Protein AF-A0A1E7NEA8-F1 (afdb_monomer)

Nearest PDB structures (foldseek):
  6h6o-assembly1_A  TM=4.739E-01  e=2.586E-01  Escherichia coli K-12

Secondary structure (DSSP, 8-state):
-EEEES-TTS-EEEEEETTTTEEEEEP---HHHHHHH-SEEEEEEHHHHHHHHTTSS-HHHHHTTTEEEEESS-GGGSHHHHHHHHHTT-S-HHHHHHHHHHHHHHHHS-TT--

Structure (mmCIF, N/CA/C/O backbone):
data_AF-A0A1E7NEA8-F1
#
_entry.id   AF-A0A1E7NEA8-F1
#
loop_
_atom_site.group_PDB
_atom_site.id
_atom_site.type_symbol
_atom_site.label_atom_id
_atom_site.label_alt_id
_atom_site.label_comp_id
_atom_site.label_asym_id
_atom_site.label_entity_id
_atom_site.label_seq_id
_atom_site.pdbx_PDB_ins_code
_atom_site.Cartn_x
_atom_site.Cartn_y
_atom_site.Cartn_z
_atom_site.occupancy
_atom_site.B_iso_or_equiv
_atom_site.auth_seq_id
_atom_site.auth_comp_id
_atom_site.auth_asym_id
_atom_site.auth_atom_id
_atom_site.pdbx_PDB_model_num
ATOM 1 N N . MET A 1 1 ? -4.895 -0.035 6.062 1.00 65.44 1 MET A N 1
ATOM 2 C CA . MET A 1 1 ? -5.623 0.964 5.243 1.00 65.44 1 MET A CA 1
ATOM 3 C C . MET A 1 1 ? -4.702 1.543 4.173 1.00 65.44 1 MET A C 1
ATOM 5 O O . MET A 1 1 ? -3.541 1.762 4.489 1.00 65.44 1 MET A O 1
ATOM 9 N N . LEU A 1 2 ? -5.193 1.751 2.950 1.00 63.72 2 LEU A N 1
ATOM 10 C CA . LEU A 1 2 ? -4.530 2.415 1.824 1.00 63.72 2 LEU A CA 1
ATOM 11 C C . LEU A 1 2 ? -5.291 3.711 1.502 1.00 63.72 2 LEU A C 1
ATOM 13 O O . LEU A 1 2 ? -6.501 3.679 1.273 1.00 63.72 2 LEU A O 1
ATOM 17 N N . ARG A 1 3 ? -4.606 4.854 1.485 1.00 62.66 3 ARG A N 1
ATOM 18 C CA . ARG A 1 3 ? -5.221 6.161 1.193 1.00 62.66 3 ARG A CA 1
ATOM 19 C C . ARG A 1 3 ? -4.642 6.730 -0.092 1.00 62.66 3 ARG A C 1
ATOM 21 O O . ARG A 1 3 ? -3.428 6.731 -0.245 1.00 62.66 3 ARG A O 1
ATOM 28 N N . ARG A 1 4 ? -5.505 7.210 -0.990 1.00 62.66 4 ARG A N 1
ATOM 29 C CA . ARG A 1 4 ? -5.132 7.903 -2.229 1.00 62.66 4 ARG A CA 1
ATOM 30 C C . ARG A 1 4 ? -5.144 9.403 -1.988 1.00 62.66 4 ARG A C 1
ATOM 32 O O . ARG A 1 4 ? -6.211 10.010 -1.936 1.00 62.66 4 ARG A O 1
ATOM 39 N N . LYS A 1 5 ? -3.963 10.002 -1.924 1.00 57.75 5 LYS A N 1
ATOM 40 C CA . LYS A 1 5 ? -3.821 11.457 -1.929 1.00 57.75 5 LYS A CA 1
ATOM 41 C C . LYS A 1 5 ? -4.059 11.981 -3.354 1.00 57.75 5 LYS A C 1
ATOM 43 O O . LYS A 1 5 ? -3.386 11.539 -4.276 1.00 57.75 5 LYS A O 1
ATOM 48 N N . ASP A 1 6 ? -5.069 12.836 -3.506 1.00 57.19 6 ASP A N 1
ATOM 49 C CA . ASP A 1 6 ? -5.435 13.638 -4.686 1.00 57.19 6 ASP A CA 1
ATOM 50 C C . ASP A 1 6 ? -5.658 12.932 -6.046 1.00 57.19 6 ASP A C 1
ATOM 52 O O . ASP A 1 6 ? -4.784 12.329 -6.667 1.00 57.19 6 ASP A O 1
ATOM 56 N N . GLY A 1 7 ? -6.874 13.084 -6.578 1.00 56.22 7 GLY A N 1
ATOM 57 C CA . GLY A 1 7 ? -7.247 12.723 -7.945 1.00 56.22 7 GLY A CA 1
ATOM 58 C C . GLY A 1 7 ? -8.657 13.209 -8.306 1.00 56.22 7 GLY A C 1
ATOM 59 O O . GLY A 1 7 ? -9.400 13.615 -7.410 1.00 56.22 7 GLY A O 1
ATOM 60 N N . PRO A 1 8 ? -9.058 13.190 -9.595 1.00 45.28 8 PRO A N 1
ATOM 61 C CA . PRO A 1 8 ? -10.418 13.559 -9.987 1.00 45.28 8 PRO A CA 1
ATOM 62 C C . PRO A 1 8 ? -11.406 12.605 -9.296 1.00 45.28 8 PRO A C 1
ATOM 64 O O . PRO A 1 8 ? -11.407 11.408 -9.582 1.00 45.28 8 PRO A O 1
ATOM 67 N N . GLY A 1 9 ? -12.168 13.123 -8.325 1.00 60.22 9 GLY A N 1
ATOM 68 C CA . GLY A 1 9 ? -13.058 12.342 -7.451 1.00 60.22 9 GLY A CA 1
ATOM 69 C C . GLY A 1 9 ? -12.838 12.520 -5.940 1.00 60.22 9 GLY A C 1
ATOM 70 O O . GLY A 1 9 ? -13.651 12.025 -5.168 1.00 60.22 9 GLY A O 1
ATOM 71 N N . GLY A 1 10 ? -11.795 13.241 -5.509 1.00 66.62 10 GLY A N 1
ATOM 72 C CA . GLY A 1 10 ? -11.508 13.482 -4.088 1.00 66.62 10 GLY A CA 1
ATOM 73 C C . GLY A 1 10 ? -10.667 12.380 -3.429 1.00 66.62 10 GLY A C 1
ATOM 74 O O . GLY A 1 10 ? -10.094 11.522 -4.103 1.00 66.62 10 GLY A O 1
ATOM 75 N N . LEU A 1 11 ? -10.557 12.434 -2.098 1.00 69.38 11 LEU A N 1
ATOM 76 C CA . LEU A 1 11 ? -9.799 11.477 -1.288 1.00 69.38 11 LEU A CA 1
ATOM 77 C C . LEU A 1 11 ? -10.507 10.115 -1.288 1.00 69.38 11 LEU A C 1
ATOM 79 O O . LEU A 1 11 ? -11.599 9.985 -0.744 1.00 69.38 11 LEU A O 1
ATOM 83 N N . LEU A 1 12 ? -9.874 9.096 -1.874 1.00 73.31 12 LEU A N 1
ATOM 84 C CA . LEU A 1 12 ? -10.343 7.712 -1.771 1.00 73.31 12 LEU A CA 1
ATOM 85 C C . LEU A 1 12 ? -9.561 6.982 -0.688 1.00 73.31 12 LEU A C 1
ATOM 87 O O . LEU A 1 12 ? -8.336 7.099 -0.593 1.00 73.31 12 LEU A O 1
ATOM 91 N N . GLN A 1 13 ? -10.277 6.206 0.114 1.00 78.56 13 GLN A N 1
ATOM 92 C CA . GLN A 1 13 ? -9.705 5.414 1.187 1.00 78.56 13 GLN A CA 1
ATOM 93 C C . GLN A 1 13 ? -10.190 3.984 1.063 1.00 78.56 13 GLN A C 1
ATOM 95 O O . GLN A 1 13 ? -11.373 3.739 0.857 1.00 78.56 13 GLN A O 1
ATOM 100 N N . PHE A 1 14 ? -9.264 3.044 1.180 1.00 80.94 14 PHE A N 1
ATOM 101 C CA . PHE A 1 14 ? -9.556 1.623 1.153 1.00 80.94 14 PHE A CA 1
ATOM 102 C C . PHE A 1 14 ? -9.009 0.988 2.426 1.00 80.94 14 PHE A C 1
ATOM 104 O O . PHE A 1 14 ? -7.852 1.190 2.795 1.00 80.94 14 PHE A O 1
ATOM 111 N N . ALA A 1 15 ? -9.824 0.213 3.122 1.00 81.75 15 ALA A N 1
ATOM 112 C CA . ALA A 1 15 ? -9.368 -0.650 4.197 1.00 81.75 15 ALA A CA 1
ATOM 113 C C . ALA A 1 15 ? -9.173 -2.060 3.639 1.00 81.75 15 ALA A C 1
ATOM 115 O O . ALA A 1 15 ? -9.949 -2.509 2.804 1.00 81.75 15 ALA A O 1
ATOM 116 N N . TRP A 1 16 ? -8.126 -2.752 4.083 1.00 74.56 16 TRP A N 1
ATOM 117 C CA . TRP A 1 16 ? -8.028 -4.182 3.818 1.00 74.56 16 TRP A CA 1
ATOM 118 C C . TRP A 1 16 ? -8.877 -4.889 4.869 1.00 74.56 16 TRP A C 1
ATOM 120 O O . TRP A 1 16 ? -8.566 -4.820 6.061 1.00 74.56 16 TRP A O 1
ATOM 130 N N . ASP A 1 17 ? -9.946 -5.536 4.428 1.00 79.12 17 ASP A N 1
ATOM 131 C CA . ASP A 1 17 ? -10.688 -6.489 5.234 1.00 79.12 17 ASP A CA 1
ATOM 132 C C . ASP A 1 17 ? -9.956 -7.840 5.233 1.00 79.12 17 ASP A C 1
ATOM 134 O O . ASP A 1 17 ? -9.921 -8.576 4.247 1.00 79.12 17 ASP A O 1
ATOM 138 N N . VAL A 1 18 ? -9.335 -8.166 6.365 1.00 71.50 18 VAL A N 1
ATOM 139 C CA . VAL A 1 18 ? -8.573 -9.411 6.540 1.00 71.50 18 VAL A CA 1
ATOM 140 C C . VAL A 1 18 ? -9.451 -10.664 6.545 1.00 71.50 18 VAL A C 1
ATOM 142 O O . VAL A 1 18 ? -8.929 -11.764 6.381 1.00 71.50 18 VAL A O 1
ATOM 145 N N . THR A 1 19 ? -10.763 -10.522 6.749 1.00 78.69 19 THR A N 1
ATOM 146 C CA . THR A 1 19 ? -11.702 -11.652 6.792 1.00 78.69 19 THR A CA 1
ATOM 147 C C . THR A 1 19 ? -12.112 -12.107 5.395 1.00 78.69 19 THR A C 1
ATOM 149 O O . THR A 1 19 ? -12.324 -13.298 5.177 1.00 78.69 19 THR A O 1
ATOM 152 N N . THR A 1 20 ? -12.168 -11.174 4.446 1.00 81.06 20 THR A N 1
ATOM 153 C CA . THR A 1 20 ? -12.519 -11.419 3.038 1.00 81.06 20 THR A CA 1
ATOM 154 C C . THR A 1 20 ? -11.303 -11.411 2.117 1.00 81.06 20 THR A C 1
ATOM 156 O O . THR A 1 20 ? -11.377 -11.899 0.996 1.00 81.06 20 THR A O 1
ATOM 159 N N . ALA A 1 21 ? -10.167 -10.917 2.613 1.00 76.50 21 ALA A N 1
ATOM 160 C CA . ALA A 1 21 ? -8.965 -10.634 1.841 1.00 76.50 21 ALA A CA 1
ATOM 161 C C . ALA A 1 21 ? -9.157 -9.558 0.751 1.00 76.50 21 ALA A C 1
ATOM 163 O O . ALA A 1 21 ? -8.342 -9.467 -0.165 1.00 76.50 21 ALA A O 1
ATOM 164 N N . ASP A 1 22 ? -10.176 -8.706 0.896 1.00 73.62 22 ASP A N 1
ATOM 165 C CA . ASP A 1 22 ? -10.524 -7.670 -0.075 1.00 73.62 22 ASP A CA 1
ATOM 166 C C . ASP A 1 22 ? -10.166 -6.258 0.407 1.00 73.62 22 ASP A C 1
ATOM 168 O O . ASP A 1 22 ? -10.159 -5.943 1.602 1.00 73.62 22 ASP A O 1
ATOM 172 N N . PHE A 1 23 ? -9.906 -5.364 -0.551 1.00 78.75 23 PHE A N 1
ATOM 173 C CA . PHE A 1 23 ? -9.870 -3.927 -0.289 1.00 78.75 23 PHE A CA 1
ATOM 174 C C . PHE A 1 23 ? -11.284 -3.355 -0.385 1.00 78.75 23 PHE A C 1
ATOM 176 O O . PHE A 1 23 ? -11.838 -3.212 -1.474 1.00 78.75 23 PHE A O 1
ATOM 183 N N . VAL A 1 24 ? -11.849 -2.986 0.760 1.00 83.69 24 VAL A N 1
ATOM 184 C CA . VAL A 1 24 ? -13.163 -2.348 0.858 1.00 83.69 24 VAL A CA 1
ATOM 185 C C . VAL A 1 24 ? -13.005 -0.837 0.911 1.00 83.69 24 VAL A C 1
ATOM 187 O O . VAL A 1 24 ? -12.119 -0.315 1.590 1.00 83.69 24 VAL A O 1
ATOM 190 N N . GLN A 1 25 ? -13.851 -0.109 0.187 1.00 84.12 25 GLN A N 1
ATOM 191 C CA . GLN A 1 25 ? -13.848 1.347 0.269 1.00 84.12 25 GLN A CA 1
ATOM 192 C C . GLN A 1 25 ? -14.301 1.778 1.669 1.00 84.12 25 GLN A C 1
ATOM 194 O O . GLN A 1 25 ? -15.367 1.383 2.137 1.00 84.12 25 GLN A O 1
ATOM 199 N N . ALA A 1 26 ? -13.477 2.585 2.326 1.00 83.69 26 ALA A N 1
ATOM 200 C CA . ALA A 1 26 ? -13.767 3.203 3.608 1.00 83.69 26 ALA A CA 1
ATOM 201 C C . ALA A 1 26 ? -14.223 4.652 3.400 1.00 83.69 26 ALA A C 1
ATOM 203 O O . ALA A 1 26 ? -13.904 5.287 2.389 1.00 83.69 26 ALA A O 1
ATOM 204 N N . GLU A 1 27 ? -14.958 5.180 4.375 1.00 82.25 27 GLU A N 1
ATOM 205 C CA . GLU A 1 27 ? -15.289 6.601 4.418 1.00 82.25 27 GLU A CA 1
ATOM 206 C C . GLU A 1 27 ? -14.008 7.443 4.442 1.00 82.25 27 GLU A C 1
ATOM 208 O O . GLU A 1 27 ? -13.035 7.101 5.115 1.00 82.25 27 GLU A O 1
ATOM 213 N N . ALA A 1 28 ? -13.992 8.530 3.669 1.00 76.38 28 ALA A N 1
ATOM 214 C CA . ALA A 1 28 ? -12.825 9.386 3.555 1.00 76.38 28 ALA A CA 1
ATOM 215 C C . ALA A 1 28 ? -12.669 10.266 4.805 1.00 76.38 28 ALA A C 1
ATOM 217 O O . ALA A 1 28 ? -13.307 11.309 4.912 1.00 76.38 28 ALA A O 1
ATOM 218 N N . THR A 1 29 ? -11.792 9.863 5.723 1.00 81.25 29 THR A N 1
ATOM 219 C CA . THR A 1 29 ? -11.521 10.568 6.987 1.00 81.25 29 THR A CA 1
ATOM 220 C C . THR A 1 29 ? -10.166 11.285 7.005 1.00 81.25 29 THR A C 1
ATOM 222 O O . THR A 1 29 ? -9.323 11.131 6.105 1.00 81.25 29 THR A O 1
ATOM 225 N N . GLY A 1 30 ? -9.925 12.100 8.032 1.00 82.56 30 GLY A N 1
ATOM 226 C CA . GLY A 1 30 ? -8.597 12.660 8.293 1.00 82.56 30 GLY A CA 1
ATOM 227 C C . GLY A 1 30 ? -7.567 11.577 8.651 1.00 82.56 30 GLY A C 1
ATOM 228 O O . GLY A 1 30 ? -7.913 10.454 9.009 1.00 82.56 30 GLY A O 1
ATOM 229 N N . ARG A 1 31 ? -6.268 11.906 8.587 1.00 79.94 31 ARG A N 1
ATOM 230 C CA . ARG A 1 31 ? -5.199 10.950 8.949 1.00 79.94 31 ARG A CA 1
ATOM 231 C C . ARG A 1 31 ? -5.297 10.492 10.398 1.00 79.94 31 ARG A C 1
ATOM 233 O O . ARG A 1 31 ? -5.171 9.306 10.668 1.00 79.94 31 ARG A O 1
ATOM 240 N N . GLU A 1 32 ? -5.543 11.421 11.312 1.00 85.69 32 GLU A N 1
ATOM 241 C CA . GLU A 1 32 ? -5.663 11.116 12.741 1.00 85.69 32 GLU A CA 1
ATOM 242 C C . GLU A 1 32 ? -6.853 10.194 13.030 1.00 85.69 32 GLU A C 1
ATOM 244 O O . GLU A 1 32 ? -6.716 9.225 13.771 1.00 85.69 32 GLU A O 1
ATOM 249 N N . GLU A 1 33 ? -7.990 10.432 12.377 1.00 87.81 33 GLU A N 1
ATOM 250 C CA . GLU A 1 33 ? -9.182 9.584 12.484 1.00 87.81 33 GLU A CA 1
ATOM 251 C C . GLU A 1 33 ? -8.922 8.174 11.935 1.00 87.81 33 GLU A C 1
ATOM 253 O O . GLU A 1 33 ? -9.259 7.179 12.577 1.00 87.81 33 GLU A O 1
ATOM 258 N N . ALA A 1 34 ? -8.249 8.067 10.785 1.00 84.75 34 ALA A N 1
ATOM 259 C CA . 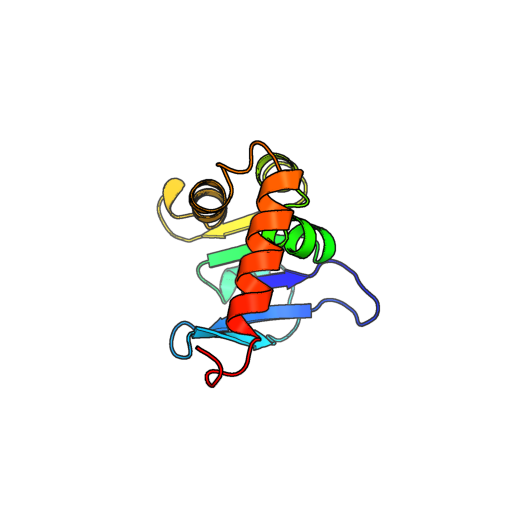ALA A 1 34 ? -7.822 6.785 10.232 1.00 84.75 34 ALA A CA 1
ATOM 260 C C . ALA A 1 34 ? -6.852 6.038 11.166 1.00 84.75 34 ALA A C 1
ATOM 262 O O . ALA A 1 34 ? -6.977 4.827 11.347 1.00 84.75 34 ALA A O 1
ATOM 263 N N . MET A 1 35 ? -5.909 6.742 11.795 1.00 86.69 35 MET A N 1
ATOM 264 C CA . MET A 1 35 ? -4.985 6.153 12.771 1.00 86.69 35 MET A CA 1
ATOM 265 C C . MET A 1 35 ? -5.696 5.690 14.048 1.00 86.69 35 MET A C 1
ATOM 267 O O . MET A 1 35 ? -5.274 4.705 14.650 1.00 86.69 35 MET A O 1
ATOM 271 N N . ALA A 1 36 ? -6.773 6.367 14.453 1.00 87.94 36 ALA A N 1
ATOM 272 C CA . ALA A 1 36 ? -7.587 5.967 15.598 1.00 87.94 36 ALA A CA 1
ATOM 273 C C . ALA A 1 36 ? -8.444 4.722 15.303 1.00 87.94 36 ALA A C 1
ATOM 275 O O . ALA A 1 36 ? -8.670 3.907 16.196 1.00 87.94 36 ALA A O 1
ATOM 276 N N . ALA A 1 37 ? -8.911 4.567 14.061 1.00 87.06 37 ALA A N 1
ATOM 277 C CA . ALA A 1 37 ? -9.779 3.463 13.655 1.00 87.06 37 ALA A CA 1
ATOM 278 C C . ALA A 1 37 ? -9.015 2.200 13.221 1.00 87.06 37 ALA A C 1
ATOM 280 O O . ALA A 1 37 ? -9.497 1.087 13.437 1.00 87.06 37 ALA A O 1
ATOM 281 N N . TYR A 1 38 ? -7.837 2.350 12.606 1.00 86.50 38 TYR A N 1
ATOM 282 C CA . TYR A 1 38 ? -7.093 1.237 12.017 1.00 86.50 38 TYR A CA 1
ATOM 283 C C . TYR A 1 38 ? -5.730 1.050 12.691 1.00 86.50 38 TYR A C 1
ATOM 285 O O . TYR A 1 38 ? -4.913 1.971 12.671 1.00 86.50 38 TYR A O 1
ATOM 293 N N . PRO A 1 39 ? -5.412 -0.159 13.195 1.00 85.31 39 PRO A N 1
ATOM 294 C CA . PRO A 1 39 ? -4.160 -0.416 13.910 1.00 85.31 39 PRO A CA 1
ATOM 295 C C . PRO A 1 39 ? -2.916 -0.347 13.013 1.00 85.31 39 PRO A C 1
ATOM 297 O O . PRO A 1 39 ? -1.801 -0.232 13.517 1.00 85.31 39 PRO A O 1
ATOM 300 N N . PHE A 1 40 ? -3.092 -0.424 11.691 1.00 87.06 40 PHE A N 1
ATOM 301 C CA . PHE A 1 40 ? -2.024 -0.279 10.708 1.00 87.06 40 PHE A CA 1
ATOM 302 C C . PHE A 1 40 ? -2.530 0.342 9.400 1.00 87.06 40 PHE A C 1
ATOM 304 O O . PHE A 1 40 ? -3.652 0.092 8.934 1.00 87.06 40 PHE A O 1
ATOM 311 N N . GLY A 1 41 ? -1.667 1.106 8.738 1.00 87.12 41 GLY A N 1
ATOM 312 C CA . GLY A 1 41 ? -1.961 1.640 7.418 1.00 87.12 41 GLY A CA 1
ATOM 313 C C . GLY A 1 41 ? -0.796 2.343 6.744 1.00 87.12 41 GLY A C 1
ATOM 314 O O . GLY A 1 41 ? 0.247 2.600 7.345 1.00 87.12 41 GLY A O 1
ATOM 315 N N . ALA A 1 42 ? -0.993 2.583 5.454 1.00 86.00 42 ALA A N 1
ATOM 316 C CA . ALA A 1 42 ? -0.092 3.299 4.580 1.00 86.00 42 ALA A CA 1
ATOM 317 C C . ALA A 1 42 ? -0.888 4.340 3.786 1.00 86.00 42 ALA A C 1
ATOM 319 O O . ALA A 1 42 ? -1.974 4.074 3.263 1.00 86.00 42 ALA A O 1
ATOM 320 N N . GLU A 1 43 ? -0.337 5.534 3.687 1.00 85.00 43 GLU A N 1
ATOM 321 C CA . GLU A 1 43 ? -0.821 6.617 2.852 1.00 85.00 43 GLU A CA 1
ATOM 322 C C . GLU A 1 43 ? 0.262 6.939 1.831 1.00 85.00 43 GLU A C 1
ATOM 324 O O . GLU A 1 43 ? 1.413 7.161 2.194 1.00 85.00 43 GLU A O 1
ATOM 329 N N . MET A 1 44 ? -0.102 6.930 0.552 1.00 84.31 44 MET A N 1
ATOM 330 C CA . MET A 1 44 ? 0.779 7.329 -0.540 1.00 84.31 44 MET A CA 1
ATOM 33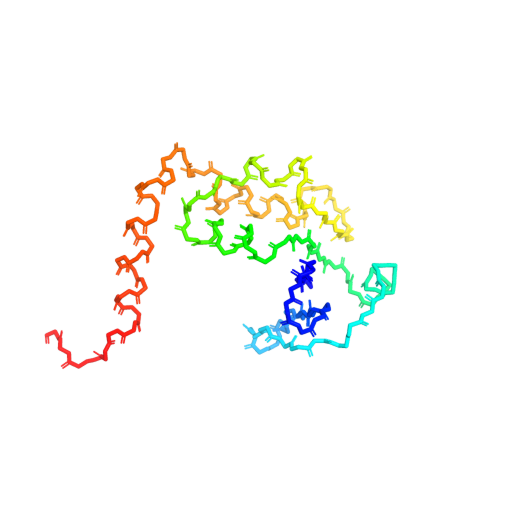1 C C . MET A 1 44 ? -0.056 7.822 -1.715 1.00 84.31 44 MET A C 1
ATOM 333 O O . MET A 1 44 ? -1.273 7.617 -1.768 1.00 84.31 44 MET A O 1
ATOM 337 N N . PHE A 1 45 ? 0.565 8.470 -2.692 1.00 80.94 45 PHE A N 1
ATOM 338 C CA . PHE A 1 45 ? -0.180 8.809 -3.893 1.00 80.94 45 PHE A CA 1
ATOM 339 C C . PHE A 1 45 ? -0.531 7.554 -4.700 1.00 80.94 45 PHE A C 1
ATOM 341 O O . PHE A 1 45 ? 0.237 6.597 -4.787 1.00 80.94 45 PHE A O 1
ATOM 348 N N . PHE A 1 46 ? -1.705 7.556 -5.333 1.00 77.56 46 PHE A N 1
ATOM 349 C CA . PHE A 1 46 ? -2.171 6.379 -6.070 1.00 77.56 46 PHE A CA 1
ATOM 350 C C . PHE A 1 46 ? -1.307 6.064 -7.291 1.00 77.56 46 PHE A C 1
ATOM 352 O O . PHE A 1 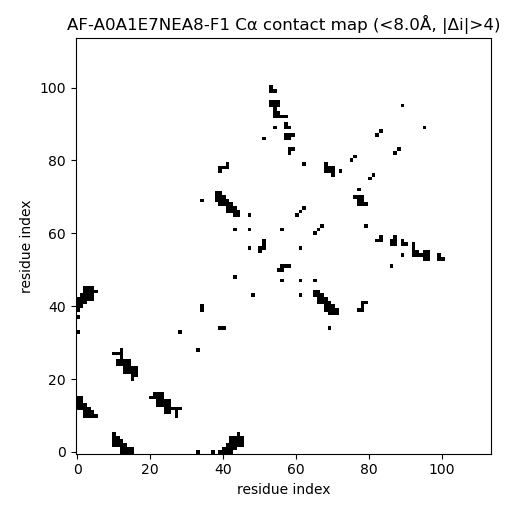46 ? -1.068 4.894 -7.577 1.00 77.56 46 PHE A O 1
ATOM 359 N N . GLN A 1 47 ? -0.801 7.083 -7.991 1.00 81.06 47 GLN A N 1
ATOM 360 C CA . GLN A 1 47 ? 0.132 6.864 -9.096 1.00 81.06 47 GLN A CA 1
ATO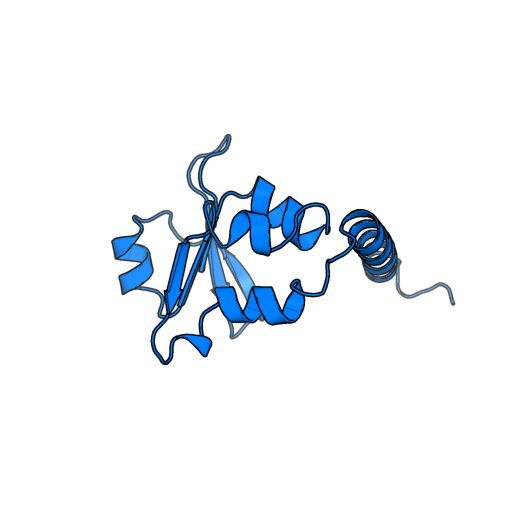M 361 C C . GLN A 1 47 ? 1.435 6.207 -8.631 1.00 81.06 47 GLN A C 1
ATOM 363 O O . GLN A 1 47 ? 1.962 5.361 -9.347 1.00 81.06 47 GLN A O 1
ATOM 368 N N . ASP A 1 48 ? 1.901 6.532 -7.424 1.00 85.75 48 ASP A N 1
ATOM 369 C CA . ASP A 1 48 ? 3.126 5.969 -6.861 1.00 85.75 48 ASP A CA 1
ATOM 370 C C . ASP A 1 48 ? 2.898 4.517 -6.436 1.00 85.75 48 ASP A C 1
ATOM 372 O O . ASP A 1 48 ? 3.715 3.649 -6.735 1.00 85.75 48 ASP A O 1
ATOM 376 N N . TYR A 1 49 ? 1.735 4.223 -5.841 1.00 82.94 49 TYR A N 1
ATOM 377 C CA . TYR A 1 49 ? 1.321 2.850 -5.553 1.00 82.94 49 TYR A CA 1
ATOM 378 C C . TYR A 1 49 ? 1.237 2.006 -6.831 1.00 82.94 49 TYR A C 1
ATOM 380 O O . TYR A 1 49 ? 1.816 0.922 -6.895 1.00 82.94 49 TYR A O 1
ATOM 388 N N . LEU A 1 50 ? 0.569 2.512 -7.876 1.00 84.06 50 LEU A N 1
ATOM 389 C CA . LEU A 1 50 ? 0.494 1.831 -9.169 1.00 84.06 50 LEU A CA 1
ATOM 390 C C . LEU A 1 50 ? 1.882 1.624 -9.779 1.00 84.06 50 LEU A C 1
ATOM 392 O O . LEU A 1 50 ? 2.170 0.545 -10.296 1.00 84.06 50 LEU A O 1
ATOM 396 N N . ALA A 1 51 ? 2.747 2.635 -9.732 1.00 85.75 51 ALA A N 1
ATOM 397 C CA . ALA A 1 51 ? 4.100 2.528 -10.251 1.00 85.75 51 ALA A CA 1
ATOM 398 C C . ALA A 1 51 ? 4.917 1.483 -9.473 1.00 85.75 51 ALA A C 1
ATOM 400 O O . ALA A 1 51 ? 5.603 0.680 -10.099 1.00 85.75 51 ALA A O 1
ATOM 401 N N . LEU A 1 52 ? 4.773 1.411 -8.147 1.00 86.19 52 LEU A N 1
ATOM 402 C CA . LEU A 1 52 ? 5.424 0.407 -7.305 1.00 86.19 52 LEU A CA 1
ATOM 403 C C . LEU A 1 52 ? 4.972 -1.019 -7.657 1.00 86.19 52 LEU A C 1
ATOM 405 O O . LEU A 1 52 ? 5.805 -1.868 -7.976 1.00 86.19 52 LEU A O 1
ATOM 409 N N . ILE A 1 53 ? 3.659 -1.284 -7.667 1.00 84.88 53 ILE A N 1
ATOM 410 C CA . ILE A 1 53 ? 3.131 -2.638 -7.930 1.00 84.88 53 ILE A CA 1
ATOM 411 C C . ILE A 1 53 ? 3.315 -3.077 -9.385 1.00 84.88 53 ILE A C 1
ATOM 413 O O . ILE A 1 53 ? 3.276 -4.266 -9.675 1.00 84.88 53 ILE A O 1
ATOM 417 N N . THR A 1 54 ? 3.505 -2.135 -10.312 1.00 83.06 54 THR A N 1
ATOM 418 C CA . THR A 1 54 ? 3.841 -2.434 -11.714 1.00 83.06 54 THR A CA 1
ATOM 419 C C . THR A 1 54 ? 5.344 -2.472 -11.956 1.00 83.06 54 THR A C 1
ATOM 421 O O . THR A 1 54 ? 5.764 -2.571 -13.104 1.00 83.06 54 THR A O 1
ATOM 424 N N . GLY A 1 55 ? 6.158 -2.386 -10.901 1.00 83.00 55 GLY A N 1
ATOM 425 C CA . GLY A 1 55 ? 7.612 -2.417 -10.990 1.00 83.00 55 GLY A CA 1
ATOM 426 C C . GLY A 1 55 ? 8.221 -1.187 -11.662 1.00 83.00 55 GLY A C 1
ATOM 427 O O . GLY A 1 55 ? 9.400 -1.199 -11.941 1.00 83.00 55 GLY A O 1
ATOM 428 N N . ARG A 1 56 ? 7.472 -0.116 -11.933 1.00 85.38 56 ARG A N 1
ATOM 429 C CA . ARG A 1 56 ? 7.973 1.112 -12.583 1.00 85.38 56 ARG A CA 1
ATOM 430 C C . ARG A 1 56 ? 8.653 2.089 -11.624 1.00 85.38 56 ARG A C 1
ATOM 432 O O . ARG A 1 56 ? 9.260 3.049 -12.087 1.00 85.38 56 ARG A O 1
ATOM 439 N N . LEU A 1 57 ? 8.528 1.862 -10.321 1.00 87.12 57 LEU A N 1
ATOM 440 C CA . LEU A 1 57 ? 9.107 2.680 -9.259 1.00 87.12 57 LEU A CA 1
ATOM 441 C C . LEU A 1 57 ? 9.710 1.765 -8.195 1.00 87.12 57 LEU A C 1
ATOM 443 O O . LEU A 1 57 ? 9.118 0.730 -7.873 1.00 87.12 57 LEU A O 1
ATOM 447 N N . GLN A 1 58 ? 10.877 2.120 -7.656 1.00 87.19 58 GLN A N 1
ATOM 448 C CA . GLN A 1 58 ? 11.459 1.352 -6.562 1.00 87.19 58 GLN A CA 1
ATOM 449 C C . GLN A 1 58 ? 10.813 1.756 -5.239 1.00 87.19 58 GLN A C 1
ATOM 451 O O . GLN A 1 58 ? 10.475 2.915 -5.012 1.00 87.19 58 GLN A O 1
ATOM 456 N N . VAL A 1 59 ? 10.693 0.802 -4.316 1.00 87.31 59 VAL A N 1
ATOM 457 C CA . VAL A 1 59 ? 10.177 1.074 -2.964 1.00 87.31 59 VAL A CA 1
ATOM 458 C C . VAL A 1 59 ? 11.014 2.126 -2.222 1.00 87.31 59 VAL A C 1
ATOM 460 O O . VAL A 1 59 ? 10.481 2.896 -1.426 1.00 87.31 59 VAL A O 1
ATOM 463 N N . TRP A 1 60 ? 12.310 2.212 -2.528 1.00 86.88 60 TRP A N 1
ATOM 464 C CA . TRP A 1 60 ? 13.228 3.204 -1.966 1.00 86.88 60 TRP A CA 1
ATOM 465 C C . TRP A 1 60 ? 12.852 4.643 -2.347 1.00 86.88 60 TRP A C 1
ATOM 467 O O . TRP A 1 60 ? 13.041 5.547 -1.535 1.00 86.88 60 TRP A O 1
ATOM 477 N N . ASP A 1 61 ? 12.253 4.842 -3.525 1.00 86.12 61 ASP A N 1
ATOM 478 C CA . ASP A 1 61 ? 11.860 6.162 -4.030 1.00 86.12 61 ASP A CA 1
ATOM 479 C C . ASP A 1 61 ? 10.591 6.696 -3.345 1.00 86.12 61 ASP A C 1
ATOM 481 O O . ASP A 1 61 ? 10.400 7.905 -3.225 1.00 86.12 61 ASP A O 1
ATOM 485 N N . VAL A 1 62 ? 9.724 5.802 -2.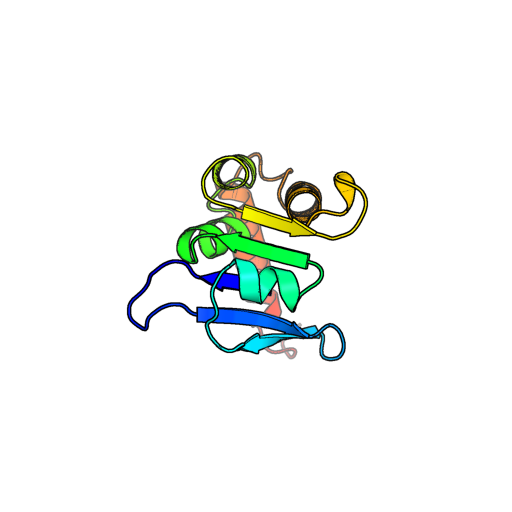856 1.00 85.88 62 VAL A N 1
ATOM 486 C CA . VAL A 1 62 ? 8.463 6.162 -2.180 1.00 85.88 62 VAL A CA 1
ATOM 487 C C . VAL A 1 62 ? 8.579 6.180 -0.666 1.00 85.88 62 VAL A C 1
ATOM 489 O O . VAL A 1 62 ? 8.014 7.071 -0.029 1.00 85.88 62 VAL A O 1
ATOM 492 N N . ALA A 1 63 ? 9.326 5.242 -0.078 1.00 85.12 63 ALA A N 1
ATOM 493 C CA . ALA A 1 63 ? 9.395 5.073 1.372 1.00 85.12 63 ALA A CA 1
ATOM 494 C C . ALA A 1 63 ? 9.955 6.290 2.119 1.00 85.12 63 ALA A C 1
ATOM 496 O O . ALA A 1 63 ? 9.597 6.507 3.272 1.00 85.12 63 ALA A O 1
ATOM 497 N N . GLY A 1 64 ? 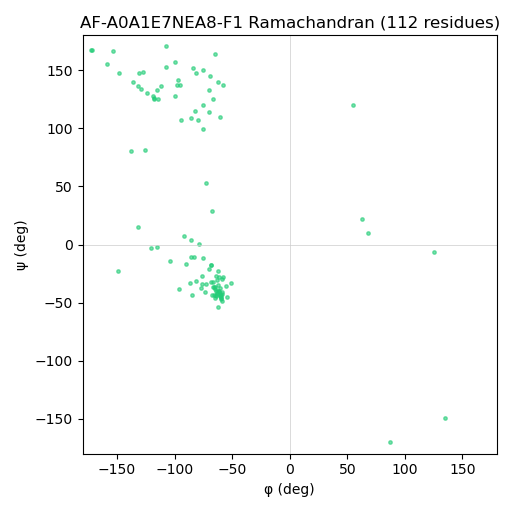10.816 7.081 1.472 1.00 75.25 64 GLY A N 1
ATOM 498 C CA . GLY A 1 64 ? 11.462 8.239 2.093 1.00 75.25 64 GLY A CA 1
ATOM 499 C C . GLY A 1 64 ? 10.709 9.566 1.969 1.00 75.25 64 GLY A C 1
ATOM 500 O O . GLY A 1 64 ? 11.042 10.499 2.695 1.00 75.25 64 GLY A O 1
ATOM 501 N N . GLY A 1 65 ? 9.733 9.688 1.063 1.00 76.25 65 GLY A N 1
ATOM 502 C CA . GLY A 1 65 ? 9.165 11.006 0.734 1.00 76.25 65 GLY A CA 1
ATOM 503 C C . GLY A 1 65 ? 7.700 11.045 0.311 1.00 76.25 65 GLY A C 1
ATOM 504 O O . GLY A 1 65 ? 7.068 12.089 0.454 1.00 76.25 65 GLY A O 1
ATOM 505 N N . ALA A 1 66 ? 7.145 9.938 -0.180 1.00 80.56 66 ALA A N 1
ATOM 506 C CA . ALA A 1 66 ? 5.778 9.886 -0.703 1.00 80.56 66 ALA A CA 1
ATOM 507 C C . ALA A 1 66 ? 4.881 8.881 0.035 1.00 80.56 66 ALA A C 1
ATOM 509 O O . ALA A 1 66 ? 3.692 8.797 -0.267 1.00 80.56 66 ALA A O 1
ATOM 510 N N . MET A 1 67 ? 5.434 8.138 0.999 1.00 86.25 67 MET A N 1
ATOM 511 C CA . MET A 1 67 ? 4.718 7.169 1.818 1.00 86.25 67 MET A CA 1
ATOM 512 C C . MET A 1 67 ? 4.781 7.547 3.297 1.00 86.25 67 MET A C 1
ATOM 514 O O . MET A 1 67 ? 5.855 7.710 3.870 1.00 86.25 67 MET A O 1
ATOM 518 N N . GLU A 1 68 ? 3.618 7.604 3.931 1.00 86.56 68 GLU A N 1
ATOM 519 C CA . GLU A 1 68 ? 3.483 7.653 5.380 1.00 86.56 68 GLU A CA 1
ATOM 520 C C . GLU A 1 68 ? 2.866 6.347 5.870 1.00 86.56 68 GLU A C 1
ATOM 522 O O . GLU A 1 68 ? 1.900 5.851 5.292 1.00 86.56 68 GLU A O 1
ATOM 527 N N . CYS A 1 69 ? 3.390 5.784 6.954 1.00 87.94 69 CYS A N 1
ATOM 528 C CA . CYS A 1 69 ? 2.832 4.575 7.546 1.00 87.94 69 CYS A CA 1
ATOM 529 C C . CYS A 1 69 ? 2.634 4.727 9.044 1.00 87.94 69 CYS A C 1
ATOM 531 O O . CYS A 1 69 ? 3.435 5.351 9.739 1.00 87.94 69 CYS A O 1
ATOM 533 N N . TRP A 1 70 ? 1.597 4.066 9.545 1.00 88.62 70 TRP A N 1
ATOM 534 C CA . TRP A 1 70 ? 1.361 3.880 10.968 1.00 88.62 70 TRP A CA 1
ATOM 535 C C . TRP A 1 70 ? 1.147 2.399 11.259 1.00 88.62 70 TRP A C 1
ATOM 537 O O . TRP A 1 70 ? 0.666 1.639 10.415 1.00 88.62 70 TRP A O 1
ATOM 547 N N . HIS A 1 71 ? 1.549 1.981 12.450 1.00 89.31 71 HIS A N 1
ATOM 548 C CA . HIS A 1 71 ? 1.371 0.624 12.944 1.00 89.31 71 HIS A CA 1
ATOM 549 C C . HIS A 1 71 ? 1.443 0.632 14.472 1.00 89.31 71 HIS A C 1
ATOM 551 O O . HIS A 1 71 ? 2.081 1.503 15.068 1.00 89.31 71 HIS A O 1
ATOM 557 N N . ILE A 1 72 ? 0.816 -0.360 15.092 1.00 85.62 72 ILE A N 1
ATOM 558 C CA . ILE A 1 72 ? 1.004 -0.696 16.501 1.00 85.62 72 ILE A CA 1
ATOM 559 C C . ILE A 1 72 ? 1.967 -1.882 16.561 1.00 85.62 72 ILE A C 1
ATOM 561 O O . ILE A 1 72 ? 1.724 -2.894 15.909 1.00 85.62 72 ILE A O 1
ATOM 565 N N . GLY A 1 73 ? 3.036 -1.782 17.351 1.00 85.06 73 GLY A N 1
ATOM 566 C CA . GLY A 1 73 ? 3.987 -2.881 17.532 1.00 85.06 73 GLY A CA 1
ATOM 567 C C . GLY A 1 73 ? 5.439 -2.435 17.448 1.00 85.06 73 GLY A C 1
ATOM 568 O O . GLY A 1 73 ? 5.784 -1.323 17.857 1.00 85.06 73 GLY A O 1
ATOM 569 N N . ARG A 1 74 ? 6.308 -3.329 16.971 1.00 84.75 74 ARG A N 1
ATOM 570 C CA . ARG A 1 74 ? 7.734 -3.038 16.795 1.00 84.75 74 ARG A CA 1
ATOM 571 C C . ARG A 1 74 ? 7.946 -2.338 15.452 1.00 84.75 74 ARG A C 1
ATOM 573 O O . ARG A 1 74 ? 7.242 -2.661 14.504 1.00 84.75 74 ARG A O 1
ATOM 580 N N . PRO A 1 75 ? 8.984 -1.497 15.306 1.00 78.56 75 PRO A N 1
ATOM 581 C CA . PRO A 1 75 ? 9.264 -0.798 14.046 1.00 78.56 75 PRO A CA 1
ATOM 582 C C . PRO A 1 75 ? 9.320 -1.691 12.789 1.00 78.56 75 PRO A C 1
ATOM 584 O O . PRO A 1 75 ? 8.939 -1.262 11.698 1.00 78.56 75 PRO A O 1
ATOM 587 N N . LEU A 1 76 ? 9.784 -2.938 12.944 1.00 79.44 76 LEU A N 1
ATOM 588 C CA . LEU A 1 76 ? 9.898 -3.922 11.859 1.00 79.44 76 LEU A CA 1
ATOM 589 C C . LEU A 1 76 ? 8.554 -4.543 11.441 1.00 79.44 76 LEU A C 1
ATOM 591 O O . LEU A 1 76 ? 8.486 -5.162 10.386 1.00 79.44 76 LEU A O 1
ATOM 595 N N . ASP A 1 77 ? 7.491 -4.341 12.222 1.00 80.44 77 ASP A N 1
ATOM 596 C CA . ASP A 1 77 ? 6.136 -4.827 11.926 1.00 80.44 77 ASP A CA 1
ATOM 597 C C . ASP A 1 77 ? 5.362 -3.844 11.021 1.00 80.44 77 ASP A C 1
ATOM 599 O O . ASP A 1 77 ? 4.175 -4.021 10.746 1.00 80.44 77 ASP A O 1
ATOM 603 N N . SER A 1 78 ? 6.011 -2.765 10.571 1.00 81.38 78 SER A N 1
ATOM 604 C CA . SER A 1 78 ? 5.379 -1.742 9.740 1.00 81.38 78 SER A CA 1
ATOM 605 C C . 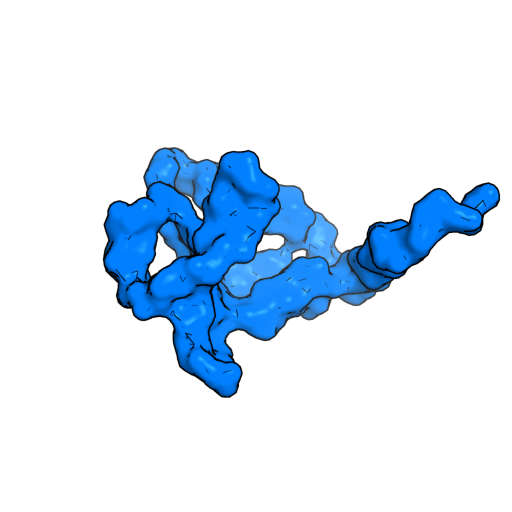SER A 1 78 ? 5.172 -2.196 8.293 1.00 81.38 78 SER A C 1
ATOM 607 O O . SER A 1 78 ? 5.968 -2.935 7.712 1.00 81.38 78 SER A O 1
ATOM 609 N N . LEU A 1 79 ? 4.126 -1.656 7.659 1.00 82.56 79 LEU A N 1
ATOM 610 C CA . LEU A 1 79 ? 3.856 -1.878 6.234 1.00 82.56 79 LEU A CA 1
ATOM 611 C C . LEU A 1 79 ? 5.014 -1.435 5.327 1.00 82.56 79 LEU A C 1
ATOM 613 O O . LEU A 1 79 ? 5.216 -2.034 4.276 1.00 82.56 79 LEU A O 1
ATOM 617 N N . VAL A 1 80 ? 5.814 -0.446 5.743 1.00 84.88 80 VAL A N 1
ATOM 618 C CA . VAL A 1 80 ? 7.035 -0.047 5.022 1.00 84.88 80 VAL A CA 1
ATOM 619 C C . VAL A 1 80 ? 8.016 -1.213 4.927 1.00 84.88 80 VAL A C 1
ATOM 621 O O . VAL A 1 80 ? 8.524 -1.503 3.847 1.00 84.88 80 VAL A O 1
ATOM 624 N N . TYR A 1 81 ? 8.253 -1.920 6.036 1.00 83.88 81 TYR A N 1
ATOM 625 C CA . TYR A 1 81 ? 9.134 -3.088 6.047 1.00 83.88 81 TYR A CA 1
ATOM 626 C C . TYR A 1 81 ? 8.565 -4.249 5.232 1.00 83.88 81 TYR A C 1
ATOM 628 O O . TYR A 1 81 ? 9.320 -4.919 4.528 1.00 83.88 81 TYR A O 1
ATOM 636 N N . ALA A 1 82 ? 7.243 -4.444 5.247 1.00 84.50 82 ALA A N 1
ATOM 637 C CA . ALA A 1 82 ? 6.598 -5.404 4.354 1.00 84.50 82 ALA A CA 1
ATOM 638 C C . ALA A 1 82 ? 6.840 -5.049 2.874 1.00 84.50 82 ALA A C 1
ATOM 640 O O . ALA A 1 82 ? 7.209 -5.920 2.086 1.00 84.50 82 ALA A O 1
ATOM 641 N N . PHE A 1 83 ? 6.723 -3.772 2.492 1.00 85.94 83 PHE A N 1
ATOM 642 C CA . PHE A 1 83 ? 7.038 -3.331 1.132 1.00 85.94 83 PHE A CA 1
ATOM 643 C C . PHE A 1 83 ? 8.515 -3.501 0.779 1.00 85.94 83 PHE A C 1
ATOM 645 O O . PHE A 1 83 ? 8.805 -3.911 -0.342 1.00 85.94 83 PHE A O 1
ATOM 652 N N . PHE A 1 84 ? 9.449 -3.262 1.704 1.00 86.62 84 PHE A N 1
ATOM 653 C CA . PHE A 1 84 ? 10.860 -3.582 1.469 1.00 86.62 84 PHE A CA 1
ATOM 654 C C . PHE A 1 84 ? 11.084 -5.081 1.255 1.00 86.62 84 PHE A C 1
ATOM 656 O O . PHE A 1 84 ? 11.836 -5.452 0.362 1.00 86.62 84 PHE A O 1
ATOM 663 N N . GLY A 1 85 ? 10.408 -5.951 2.006 1.00 84.00 85 GLY A N 1
ATOM 664 C CA . GLY A 1 85 ? 10.517 -7.399 1.812 1.00 84.00 85 GLY A CA 1
ATOM 665 C C . GLY A 1 85 ? 9.972 -7.880 0.462 1.00 84.00 85 GLY A C 1
ATOM 666 O O . GLY A 1 85 ? 10.536 -8.791 -0.135 1.00 84.00 85 GLY A O 1
ATOM 667 N N . ILE A 1 86 ? 8.894 -7.264 -0.032 1.00 83.56 86 ILE A N 1
ATOM 668 C CA . ILE A 1 86 ? 8.230 -7.671 -1.283 1.00 83.56 86 ILE A CA 1
ATOM 669 C C . ILE A 1 86 ? 8.894 -7.033 -2.512 1.00 83.56 86 ILE A C 1
ATOM 671 O O . ILE A 1 86 ? 9.096 -7.700 -3.524 1.00 83.56 86 ILE A O 1
ATOM 675 N N . TYR A 1 87 ? 9.227 -5.744 -2.431 1.00 83.88 87 TYR A N 1
ATOM 676 C CA . TYR A 1 87 ? 9.662 -4.922 -3.566 1.00 83.88 87 TYR A CA 1
ATOM 677 C C . TYR A 1 87 ? 11.114 -4.437 -3.457 1.00 83.88 87 TYR A C 1
ATOM 679 O O . TYR A 1 87 ? 11.605 -3.776 -4.371 1.00 83.88 87 TYR A O 1
ATOM 687 N N . GLY A 1 88 ? 11.824 -4.738 -2.367 1.00 80.81 88 GLY A N 1
ATOM 688 C CA . GLY A 1 88 ? 13.211 -4.301 -2.158 1.00 80.81 88 GLY A CA 1
ATOM 689 C C . GLY A 1 88 ? 14.195 -4.883 -3.172 1.00 80.81 88 GLY A C 1
ATOM 690 O O . GLY A 1 88 ? 15.176 -4.226 -3.514 1.00 80.81 88 GLY A O 1
ATOM 691 N N . GLU A 1 89 ? 13.884 -6.059 -3.722 1.00 72.69 89 GLU A N 1
ATOM 692 C CA . GLU A 1 89 ? 14.676 -6.723 -4.766 1.00 72.69 89 GLU A CA 1
ATOM 693 C C . GLU A 1 89 ? 14.443 -6.147 -6.174 1.00 72.69 89 GLU A C 1
ATOM 695 O O . GLU A 1 89 ? 15.074 -6.580 -7.140 1.00 72.69 89 GLU A O 1
ATOM 700 N N . HIS A 1 90 ? 13.581 -5.135 -6.331 1.00 72.19 90 HIS A N 1
ATOM 701 C CA . HIS A 1 90 ? 13.387 -4.429 -7.603 1.00 72.19 90 HIS A CA 1
ATOM 702 C C . HIS A 1 90 ? 14.565 -3.516 -7.967 1.00 72.19 90 HIS A C 1
ATOM 704 O O . HIS A 1 90 ? 14.385 -2.345 -8.298 1.00 72.19 90 HIS A O 1
ATOM 710 N N . GLN A 1 91 ? 15.789 -4.044 -7.982 1.00 64.50 91 GLN A N 1
ATOM 711 C CA . GLN A 1 91 ? 16.970 -3.313 -8.450 1.00 64.50 91 GLN A CA 1
ATOM 712 C C . GLN A 1 91 ? 16.862 -2.913 -9.934 1.00 64.50 91 GLN A C 1
ATOM 714 O O . GLN A 1 91 ? 17.511 -1.967 -10.371 1.00 64.50 91 GLN A O 1
ATOM 719 N N . ARG A 1 92 ? 16.022 -3.620 -10.705 1.00 71.44 92 ARG A N 1
ATOM 720 C CA . ARG A 1 92 ? 15.754 -3.417 -12.138 1.00 71.44 92 ARG A CA 1
ATOM 721 C C . ARG A 1 92 ? 14.245 -3.238 -12.371 1.00 71.44 92 ARG A C 1
ATOM 723 O O . ARG A 1 92 ? 13.571 -4.216 -12.709 1.00 71.44 92 ARG A O 1
ATOM 730 N N . PRO A 1 93 ? 13.694 -2.032 -12.146 1.00 69.12 93 PRO A N 1
ATOM 731 C CA . PRO A 1 93 ? 12.260 -1.773 -12.293 1.00 69.12 93 PRO A CA 1
ATOM 732 C C . PRO A 1 93 ? 11.724 -2.157 -13.690 1.00 69.12 93 PRO A C 1
ATOM 734 O O . PRO A 1 93 ? 10.658 -2.754 -13.828 1.00 69.12 93 PRO A O 1
ATOM 737 N N . ASP A 1 94 ? 12.524 -1.951 -14.737 1.00 70.88 94 ASP A N 1
ATOM 738 C CA . ASP A 1 94 ? 12.241 -2.389 -16.109 1.00 70.88 94 ASP A CA 1
ATOM 739 C C . ASP A 1 94 ? 11.943 -3.897 -16.223 1.00 70.88 94 ASP A C 1
ATOM 741 O O . ASP A 1 94 ? 10.97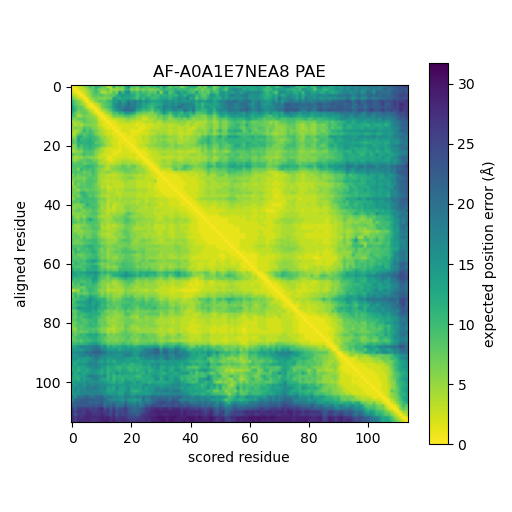3 -4.299 -16.871 1.00 70.88 94 ASP A O 1
ATOM 745 N N . LEU A 1 95 ? 12.745 -4.740 -15.567 1.00 75.50 95 LEU A N 1
ATOM 746 C CA . LEU A 1 95 ? 12.579 -6.195 -15.592 1.00 75.50 95 LEU A CA 1
ATOM 747 C C . LEU A 1 95 ? 11.438 -6.664 -14.686 1.00 75.50 95 LEU A C 1
ATOM 749 O O . LEU A 1 95 ? 10.702 -7.582 -15.055 1.00 75.50 95 LEU A O 1
ATOM 753 N N . ALA A 1 96 ? 11.273 -6.029 -13.524 1.00 76.88 96 ALA A N 1
ATOM 754 C CA . ALA A 1 96 ? 10.158 -6.305 -12.623 1.00 76.88 96 ALA A CA 1
ATOM 755 C C . ALA A 1 96 ? 8.819 -6.043 -13.328 1.00 76.88 96 ALA A C 1
ATOM 757 O O . ALA A 1 96 ? 7.944 -6.909 -13.331 1.00 76.88 96 ALA A O 1
ATOM 758 N N . ALA A 1 97 ? 8.703 -4.912 -14.030 1.00 76.00 97 ALA A N 1
ATOM 759 C CA . ALA A 1 97 ? 7.515 -4.562 -14.801 1.00 76.00 97 ALA A CA 1
ATOM 760 C C . ALA A 1 97 ? 7.171 -5.601 -15.880 1.00 76.00 97 ALA A C 1
ATOM 762 O O . ALA A 1 97 ? 6.005 -5.970 -16.033 1.00 76.00 97 ALA A O 1
ATOM 763 N N . LEU A 1 98 ? 8.174 -6.111 -16.603 1.00 78.00 98 LEU A N 1
ATOM 764 C CA . LEU A 1 98 ? 7.985 -7.176 -17.596 1.00 78.00 98 LEU A CA 1
ATOM 765 C C . LEU A 1 98 ? 7.516 -8.488 -16.955 1.00 78.00 98 LEU A C 1
ATOM 767 O O . LEU A 1 98 ? 6.582 -9.124 -17.454 1.00 78.00 98 LEU A O 1
ATOM 771 N N . SER A 1 99 ? 8.131 -8.883 -15.838 1.00 78.50 99 SER A N 1
ATOM 772 C CA . SER A 1 99 ? 7.742 -10.080 -15.085 1.00 78.50 99 SER A CA 1
ATOM 773 C C . SER A 1 99 ? 6.293 -9.981 -14.601 1.00 78.50 99 SER A C 1
ATOM 775 O O . SER A 1 99 ? 5.490 -10.894 -14.796 1.00 78.50 99 SER A O 1
ATOM 777 N N . TYR A 1 100 ? 5.917 -8.825 -14.060 1.00 80.50 100 TYR A N 1
ATOM 778 C CA . TYR A 1 100 ? 4.580 -8.570 -13.537 1.00 80.50 100 TYR A CA 1
ATOM 779 C C . TYR A 1 100 ? 3.519 -8.547 -14.629 1.00 80.50 100 TYR A C 1
ATOM 781 O O . TYR A 1 100 ? 2.473 -9.173 -14.469 1.00 80.50 100 TYR A O 1
ATOM 789 N N . ALA A 1 101 ? 3.803 -7.905 -15.764 1.00 80.50 101 ALA A N 1
ATOM 790 C CA . ALA A 1 101 ? 2.919 -7.943 -16.924 1.00 80.50 101 ALA A CA 1
ATOM 791 C C . ALA A 1 101 ? 2.696 -9.384 -17.417 1.00 80.50 101 ALA A C 1
ATOM 793 O O . ALA A 1 101 ? 1.567 -9.766 -17.721 1.00 80.50 101 ALA A O 1
ATOM 794 N N . THR A 1 102 ? 3.753 -10.202 -17.431 1.00 82.44 102 THR A N 1
ATOM 795 C CA . THR A 1 102 ? 3.678 -11.618 -17.823 1.00 82.44 102 THR A CA 1
ATOM 796 C C . THR A 1 102 ? 2.819 -12.431 -16.851 1.00 82.44 102 THR A C 1
ATOM 798 O O . THR A 1 102 ? 1.943 -13.183 -17.278 1.00 82.44 102 THR A O 1
ATOM 801 N N . MET A 1 103 ? 3.018 -12.261 -15.540 1.00 80.31 103 MET A N 1
ATOM 802 C CA . MET A 1 103 ? 2.217 -12.951 -14.522 1.00 80.31 103 MET A CA 1
ATOM 803 C C . MET A 1 103 ? 0.749 -12.515 -14.541 1.00 80.31 103 MET A C 1
ATOM 805 O O . MET A 1 103 ? -0.138 -13.364 -14.497 1.00 80.31 103 MET A O 1
ATOM 809 N N . ALA A 1 104 ? 0.477 -11.214 -14.658 1.00 77.94 104 ALA A N 1
ATOM 810 C CA . ALA A 1 104 ? -0.883 -10.685 -14.735 1.00 77.94 104 ALA A CA 1
ATOM 811 C C . ALA A 1 104 ? -1.633 -11.209 -15.973 1.00 77.94 104 ALA A C 1
ATOM 813 O O . ALA A 1 104 ? -2.804 -11.583 -15.874 1.00 77.94 104 ALA A O 1
ATOM 814 N N . ALA A 1 105 ? -0.954 -11.312 -17.121 1.00 78.38 105 ALA A N 1
ATOM 815 C CA . ALA A 1 105 ? -1.512 -11.947 -18.316 1.00 78.38 105 ALA A CA 1
ATOM 816 C C . ALA A 1 105 ? -1.867 -13.426 -18.070 1.00 78.38 105 ALA A C 1
ATOM 818 O O . ALA A 1 105 ? -2.906 -13.895 -18.524 1.00 78.38 105 ALA A O 1
ATOM 819 N N . GLY A 1 106 ? -1.053 -14.150 -17.297 1.00 73.12 106 GLY A N 1
ATOM 820 C CA . GLY A 1 106 ? -1.337 -15.532 -16.901 1.00 73.12 106 GLY A CA 1
ATOM 821 C C . GLY A 1 106 ? -2.527 -15.690 -15.945 1.00 73.12 106 GLY A C 1
ATOM 822 O O . GLY A 1 106 ? -3.229 -16.692 -16.022 1.00 73.12 106 GLY A O 1
ATOM 823 N N . ILE A 1 107 ? -2.779 -14.707 -15.075 1.00 74.81 107 ILE A N 1
ATOM 824 C CA . ILE A 1 107 ? -3.915 -14.707 -14.131 1.00 74.81 107 ILE A CA 1
ATOM 825 C C . ILE A 1 107 ? -5.232 -14.363 -14.840 1.00 74.81 107 ILE A C 1
ATOM 827 O O . ILE A 1 107 ? -6.290 -14.875 -14.485 1.00 74.81 107 ILE A O 1
ATOM 831 N N . THR A 1 108 ? -5.169 -13.490 -15.846 1.00 65.44 108 THR A N 1
ATOM 832 C CA . THR A 1 108 ? -6.335 -13.042 -16.629 1.00 65.44 108 THR A CA 1
ATOM 833 C C . THR A 1 108 ? -6.677 -13.964 -17.801 1.00 65.44 108 THR A C 1
ATOM 835 O O . THR A 1 108 ? -7.752 -13.833 -18.388 1.00 65.44 108 THR A O 1
ATOM 838 N N . ALA A 1 109 ? -5.801 -14.916 -18.132 1.00 57.75 109 ALA A N 1
ATOM 839 C CA . ALA A 1 109 ? -6.080 -15.936 -19.131 1.00 57.75 109 ALA A CA 1
ATOM 840 C C . ALA A 1 109 ? -7.147 -16.926 -18.614 1.00 57.75 109 ALA A C 1
ATOM 842 O O . ALA A 1 109 ? -7.035 -17.422 -17.490 1.00 57.75 109 ALA A O 1
ATOM 843 N N . PRO A 1 110 ? -8.181 -17.256 -19.412 1.00 54.69 110 PRO A N 1
ATOM 844 C CA . PRO A 1 110 ? -9.192 -18.225 -19.007 1.00 54.69 110 PRO A CA 1
ATOM 845 C C . PRO A 1 110 ? -8.545 -19.597 -18.780 1.00 54.69 110 PRO A C 1
ATOM 847 O O . PRO A 1 110 ? -7.681 -20.022 -19.546 1.00 54.69 110 PRO A O 1
ATOM 850 N N . ALA A 1 111 ? -8.984 -20.304 -17.736 1.00 56.84 111 ALA A N 1
ATOM 851 C CA . ALA A 1 111 ? -8.404 -21.556 -17.234 1.00 56.84 111 ALA A CA 1
ATOM 852 C C . ALA A 1 111 ? -8.543 -22.787 -18.172 1.00 56.84 111 ALA A C 1
ATOM 854 O O . ALA A 1 111 ? -8.617 -23.916 -17.697 1.00 56.84 111 ALA A O 1
ATOM 855 N N . GLY A 1 112 ? -8.611 -22.597 -19.494 1.00 58.84 112 GLY A N 1
ATOM 856 C CA . GLY A 1 112 ? -9.063 -23.607 -20.456 1.00 58.84 112 GLY A CA 1
ATOM 857 C C . GLY A 1 112 ? -8.191 -23.828 -21.692 1.00 58.84 112 GLY A C 1
ATOM 858 O O . GLY A 1 112 ? -8.669 -24.445 -22.637 1.00 58.84 112 GLY A O 1
ATOM 859 N N . THR A 1 113 ? -6.943 -23.363 -21.728 1.00 50.97 113 THR A N 1
ATOM 860 C CA . THR A 1 113 ? -6.018 -23.702 -22.827 1.00 50.97 113 THR A CA 1
ATOM 861 C C . THR A 1 113 ? -4.627 -24.011 -22.287 1.00 50.97 113 THR A C 1
ATOM 863 O O . THR A 1 113 ? -3.735 -23.162 -22.292 1.00 50.97 113 THR A O 1
ATOM 866 N N . ARG A 1 114 ? -4.458 -25.237 -21.793 1.00 43.22 114 ARG A N 1
ATOM 867 C CA . ARG A 1 114 ? -3.180 -25.954 -21.788 1.00 43.22 114 ARG A CA 1
ATOM 868 C C . ARG A 1 114 ? -3.373 -27.263 -22.530 1.00 43.22 114 ARG A C 1
ATOM 870 O O . ARG A 1 114 ? -4.458 -27.856 -22.34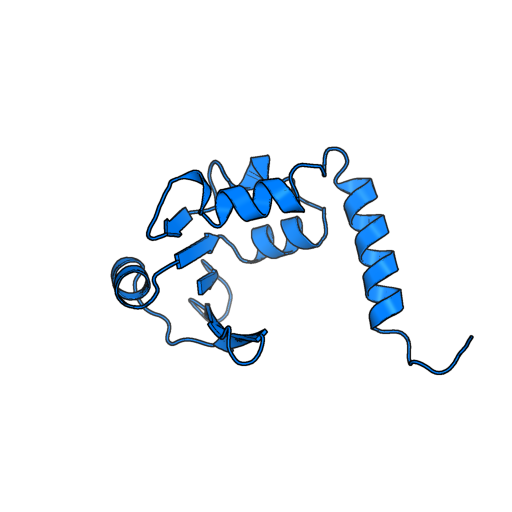8 1.00 43.22 114 ARG A O 1
#

Solvent-accessible surface area (backbone atoms only — not comparable to full-atom values): 6618 Å² total; per-residue (Å²): 57,47,37,32,56,76,54,100,89,51,65,49,29,29,32,67,40,82,88,79,75,40,77,42,81,43,80,71,67,56,71,68,57,45,58,72,75,37,68,42,34,42,37,31,38,52,69,56,52,53,28,40,78,44,17,71,37,45,49,74,71,33,62,78,76,49,44,50,73,48,59,75,82,58,84,76,74,26,64,66,48,53,43,42,73,75,38,57,82,41,84,49,29,75,59,40,24,53,53,47,54,54,52,51,52,61,70,73,46,75,98,80,81,130

Organism: Kitasatospora aureofaciens (NCBI:txid1894)

Foldseek 3Di:
DEWADDDVPDIWDWDQDPVVRDTHTDDRDDPVVCVVVDQKDKYFHPVQVVCQLLLNDALVVCLPPGMDMHHPDDPCPHVSVVSCVVRVPSPPSVVSNVVSVVVVCVVPDPPPDD

pLDDT: mean 77.94, std 9.95, range [43.22, 89.31]

Mean predicted aligned error: 9.14 Å

Sequence (114 aa):
MLRRKDGPGGLLQFAWDVTTADFVQAEATGREEAMAAYPFGAEMFFQDYLALITGRLQVWDVAGGAMECWHIGRPLDSLVYAFFGIYGEHQRPDLAALSYATMAAGITAPAGTR

Radius of gyration: 15.71 Å; Cα contacts (8 Å, |Δi|>4): 155; chains: 1; bounding box: 32×40×40 Å